Protein AF-D2YVP7-F1 (afdb_monomer_lite)

Secondary structure (DSSP, 8-state):
-GGGT-STTGGGS--TTSHHHHHHHHHHHHHS--S-------B--SSTT--SSB-TTSPBPP-PBPTTS-B-TTB--TT-

Foldseek 3Di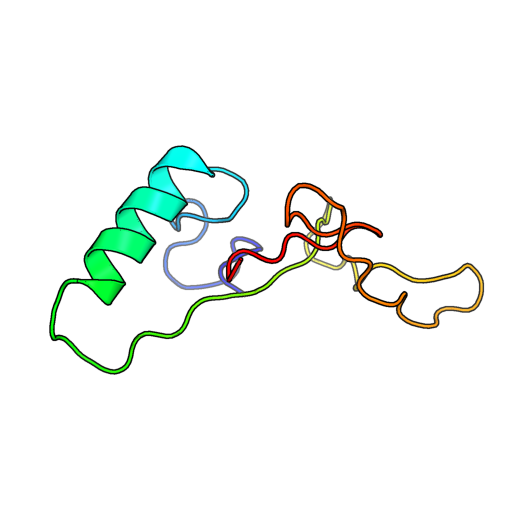:
DVQQLPDVCRPNDDHVVNVVVVVVVLVVVVVDPDDDDDDDWAFDDDHDPDDAQADPVRHHDDWDQDPVRATDSRTGGSVD

pLDDT: mean 90.76, std 6.55, range [64.62, 97.0]

Structure (mmCIF, N/CA/C/O backbone):
data_AF-D2YVP7-F1
#
_entry.id   AF-D2YVP7-F1
#
loop_
_atom_site.group_PDB
_atom_site.id
_atom_site.type_symbol
_atom_site.label_atom_id
_atom_site.label_alt_id
_atom_site.label_comp_id
_atom_site.label_asym_id
_atom_site.label_entity_id
_atom_site.label_seq_id
_atom_site.pdbx_PDB_ins_code
_atom_site.Cartn_x
_atom_site.Cartn_y
_atom_site.Cartn_z
_atom_site.occupancy
_atom_site.B_iso_or_equiv
_atom_site.auth_seq_id
_atom_site.auth_comp_id
_atom_site.auth_asym_id
_atom_site.auth_atom_id
_atom_site.pdbx_PDB_model_num
ATOM 1 N N . ASP A 1 1 ? 10.403 7.520 2.350 1.00 73.31 1 ASP A N 1
ATOM 2 C CA . ASP A 1 1 ? 9.266 6.637 2.044 1.00 73.31 1 ASP A CA 1
ATOM 3 C C . ASP A 1 1 ? 9.268 5.471 3.024 1.00 73.31 1 ASP A C 1
ATOM 5 O O . ASP A 1 1 ? 10.157 4.623 2.973 1.00 73.31 1 ASP A O 1
ATOM 9 N N . ASN A 1 2 ? 8.289 5.452 3.930 1.00 83.62 2 ASN A N 1
ATOM 10 C CA . ASN A 1 2 ? 8.181 4.442 4.982 1.00 83.62 2 ASN A CA 1
ATOM 11 C C . ASN A 1 2 ? 7.992 3.022 4.428 1.00 83.62 2 ASN A C 1
ATOM 13 O O . ASN A 1 2 ? 8.422 2.073 5.074 1.00 83.62 2 ASN A O 1
ATOM 17 N N . GLN A 1 3 ? 7.411 2.863 3.230 1.00 83.19 3 GLN A N 1
ATOM 18 C CA . GLN A 1 3 ? 7.272 1.541 2.605 1.00 83.19 3 GLN A CA 1
ATOM 19 C C . GLN A 1 3 ? 8.634 0.962 2.194 1.00 83.19 3 GLN A C 1
ATOM 21 O O . GLN A 1 3 ? 8.810 -0.252 2.154 1.00 83.19 3 GLN A O 1
ATOM 26 N N . ARG A 1 4 ? 9.616 1.833 1.939 1.00 84.19 4 ARG A N 1
ATOM 27 C CA . ARG A 1 4 ? 10.986 1.517 1.498 1.00 84.19 4 ARG A CA 1
ATOM 28 C C . ARG A 1 4 ? 12.005 1.574 2.641 1.00 84.19 4 ARG A C 1
ATOM 30 O O . ARG A 1 4 ? 13.189 1.811 2.417 1.00 84.19 4 ARG A O 1
ATOM 37 N N . GLY A 1 5 ? 11.541 1.484 3.891 1.00 80.56 5 GLY A N 1
ATOM 38 C CA . GLY A 1 5 ? 12.396 1.600 5.080 1.00 80.56 5 GLY A CA 1
ATOM 39 C C . GLY A 1 5 ? 13.109 2.954 5.212 1.00 80.56 5 GLY A C 1
ATOM 40 O O . GLY A 1 5 ? 14.048 3.088 5.993 1.00 80.56 5 GLY A O 1
ATOM 41 N N . SER A 1 6 ? 12.681 3.962 4.446 1.00 73.56 6 SER A N 1
ATOM 42 C CA . SER A 1 6 ? 13.306 5.281 4.388 1.00 73.56 6 SER A CA 1
ATOM 43 C C . SER A 1 6 ? 12.502 6.266 5.237 1.00 73.56 6 SER A C 1
ATOM 45 O O . SER A 1 6 ? 11.473 6.777 4.789 1.00 73.56 6 SER A O 1
ATOM 47 N N . GLY A 1 7 ? 12.961 6.547 6.456 1.00 71.00 7 GLY A N 1
ATOM 48 C CA . GLY A 1 7 ? 12.312 7.480 7.383 1.00 71.00 7 GLY A CA 1
ATOM 49 C C . GLY A 1 7 ? 12.588 7.149 8.850 1.00 71.00 7 GLY A C 1
ATOM 50 O O . GLY A 1 7 ? 13.236 6.149 9.164 1.00 71.00 7 GLY A O 1
ATOM 51 N N . ALA A 1 8 ? 12.085 7.985 9.761 1.00 64.62 8 ALA A N 1
ATOM 52 C CA . ALA A 1 8 ? 12.128 7.697 11.192 1.00 64.62 8 ALA A CA 1
ATOM 53 C C . ALA A 1 8 ? 11.312 6.423 11.481 1.00 64.62 8 ALA A C 1
ATOM 55 O O . ALA A 1 8 ? 10.123 6.365 11.177 1.00 64.62 8 ALA A O 1
ATOM 56 N N . GLY A 1 9 ? 11.969 5.394 12.021 1.00 70.44 9 GLY A N 1
ATOM 57 C CA . GLY A 1 9 ? 11.385 4.070 12.262 1.00 70.44 9 GLY A CA 1
ATOM 58 C C . GLY A 1 9 ? 11.891 2.968 11.325 1.00 70.44 9 GLY A C 1
ATOM 59 O O . GLY A 1 9 ? 11.811 1.804 11.702 1.00 70.44 9 GLY A O 1
ATOM 60 N N . GLY A 1 10 ? 12.486 3.293 10.172 1.00 79.38 10 GLY A N 1
ATOM 61 C CA . GLY A 1 10 ? 13.191 2.328 9.314 1.00 79.38 10 GLY A CA 1
ATOM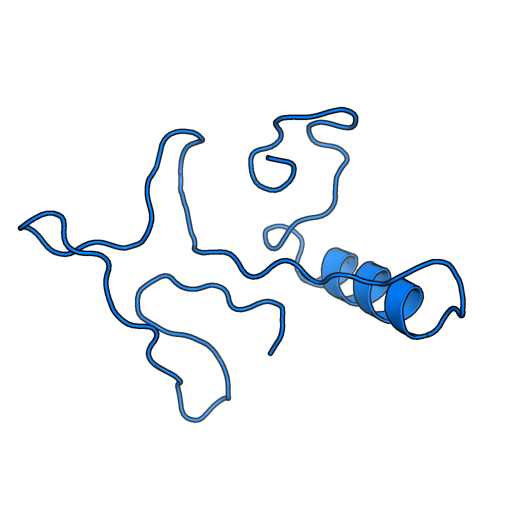 62 C C . GLY A 1 10 ? 12.455 0.994 9.109 1.00 79.38 10 GLY A C 1
ATOM 63 O O . GLY A 1 10 ? 11.306 0.970 8.677 1.00 79.38 10 GLY A O 1
ATOM 64 N N . SER A 1 11 ? 13.116 -0.111 9.466 1.00 77.56 11 SER A N 1
ATOM 65 C CA . SER A 1 11 ? 12.598 -1.487 9.375 1.00 77.56 11 SER A CA 1
ATOM 66 C C . SER A 1 11 ? 11.537 -1.859 10.418 1.00 77.56 11 SER A C 1
ATOM 68 O O . SER A 1 11 ? 10.998 -2.957 10.360 1.00 77.56 11 SER A O 1
ATOM 70 N N . SER A 1 12 ? 11.245 -0.986 11.385 1.00 83.38 12 SER A N 1
ATOM 71 C CA . SER A 1 12 ? 10.207 -1.231 12.399 1.00 83.38 12 SER A CA 1
ATOM 72 C C . SER A 1 12 ? 8.812 -0.765 11.971 1.00 83.38 12 SER A C 1
ATOM 74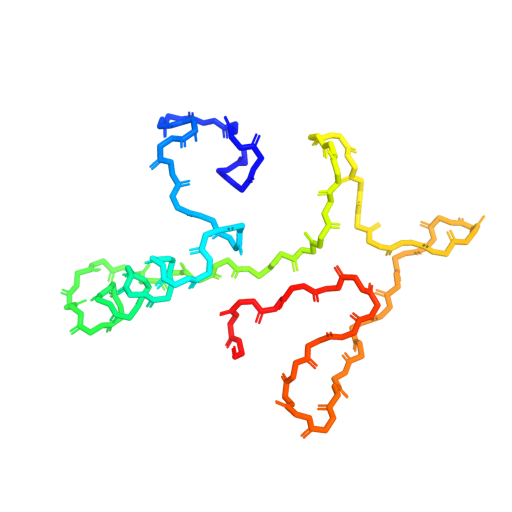 O O . SER A 1 12 ? 7.839 -0.986 12.691 1.00 83.38 12 SER A O 1
ATOM 76 N N . ILE A 1 13 ? 8.695 -0.117 10.807 1.00 89.12 13 ILE A N 1
ATOM 77 C CA . ILE A 1 13 ? 7.412 0.326 10.265 1.00 89.12 13 ILE A CA 1
ATOM 78 C C . ILE A 1 13 ? 6.721 -0.833 9.549 1.00 89.12 13 ILE A C 1
ATOM 80 O O . ILE A 1 13 ? 7.298 -1.445 8.658 1.00 89.12 13 ILE A O 1
ATOM 84 N N . LEU A 1 14 ? 5.459 -1.085 9.902 1.00 92.12 14 LEU A N 1
ATOM 85 C CA . LEU A 1 14 ? 4.631 -2.084 9.230 1.00 92.12 14 LEU A CA 1
ATOM 86 C C . LEU A 1 14 ? 4.271 -1.629 7.811 1.00 92.12 14 LEU A C 1
ATOM 88 O O . LEU A 1 14 ? 3.806 -0.502 7.605 1.00 92.12 14 LEU A O 1
ATOM 92 N N . THR A 1 15 ? 4.426 -2.531 6.846 1.00 92.44 15 THR A N 1
ATOM 93 C CA . THR A 1 15 ? 4.165 -2.276 5.419 1.00 92.44 15 THR A CA 1
ATOM 94 C C . THR A 1 15 ? 3.308 -3.380 4.802 1.00 92.44 15 THR A C 1
ATOM 96 O O . THR A 1 15 ? 2.950 -4.353 5.470 1.00 92.44 15 THR A O 1
ATOM 99 N N . TYR A 1 16 ? 3.020 -3.292 3.498 1.00 92.00 16 TYR A N 1
ATOM 100 C CA . TYR A 1 16 ? 2.354 -4.387 2.782 1.00 92.00 16 TYR A CA 1
ATOM 101 C C . TYR A 1 16 ? 3.129 -5.718 2.833 1.00 92.00 16 TYR A C 1
ATOM 103 O O . TYR A 1 16 ? 2.536 -6.774 2.605 1.00 92.00 16 TYR A O 1
ATOM 111 N N . ARG A 1 17 ? 4.437 -5.690 3.139 1.00 91.56 17 ARG A N 1
ATOM 112 C CA . ARG A 1 17 ? 5.271 -6.893 3.281 1.00 91.56 17 ARG A CA 1
ATOM 113 C C . ARG A 1 17 ? 4.920 -7.709 4.526 1.00 91.56 17 ARG A C 1
ATOM 115 O O . ARG A 1 17 ? 5.134 -8.919 4.523 1.00 91.56 17 ARG A O 1
ATOM 122 N N . GLU A 1 18 ? 4.309 -7.096 5.543 1.00 93.88 18 GLU A N 1
ATOM 123 C CA . GLU A 1 18 ? 3.751 -7.774 6.721 1.00 93.88 18 GLU A CA 1
ATOM 124 C C . GLU A 1 18 ? 2.213 -7.695 6.741 1.00 93.88 18 GLU A C 1
ATOM 126 O O . GLU A 1 18 ? 1.614 -7.093 7.643 1.00 93.88 18 GLU A O 1
ATOM 131 N N . PRO A 1 19 ? 1.517 -8.340 5.784 1.00 92.31 19 PRO A N 1
ATOM 132 C CA . PRO A 1 19 ? 0.117 -8.044 5.475 1.00 92.31 19 PRO A CA 1
ATOM 133 C C . PRO A 1 19 ? -0.837 -8.276 6.652 1.00 92.31 19 PRO A C 1
ATOM 135 O O . PRO A 1 19 ? -1.841 -7.580 6.788 1.00 92.31 19 PRO A O 1
ATOM 138 N N . LYS A 1 20 ? -0.553 -9.252 7.523 1.00 95.00 20 LYS A N 1
ATOM 139 C CA . LYS A 1 20 ? -1.394 -9.539 8.694 1.00 95.00 20 LYS A CA 1
ATOM 140 C C . LYS A 1 20 ? -1.331 -8.409 9.724 1.00 95.00 20 LYS A C 1
ATOM 142 O O . LYS A 1 20 ? -2.376 -7.937 10.162 1.00 95.00 20 LYS A O 1
ATOM 147 N N . LEU A 1 21 ? -0.123 -7.994 10.104 1.00 95.62 21 LEU A N 1
ATOM 148 C CA . LEU A 1 21 ? 0.082 -6.959 11.118 1.00 95.62 21 LEU A CA 1
ATOM 149 C C . LEU A 1 21 ? -0.324 -5.584 10.587 1.00 95.62 21 LEU A C 1
ATOM 151 O O . LEU A 1 21 ? -0.997 -4.836 11.292 1.00 95.62 21 LEU A O 1
ATOM 155 N N . TYR A 1 22 ? 0.002 -5.289 9.326 1.00 95.00 22 TYR A N 1
ATOM 156 C CA . TYR A 1 22 ? -0.376 -4.033 8.687 1.00 95.00 22 TYR A CA 1
ATOM 157 C C . TYR A 1 22 ? -1.897 -3.833 8.663 1.00 95.00 22 TYR A C 1
ATOM 159 O O . TYR A 1 22 ? -2.384 -2.788 9.090 1.00 95.00 22 TYR A O 1
ATOM 167 N N . LYS A 1 23 ? -2.669 -4.862 8.285 1.00 94.50 23 LYS A N 1
ATOM 168 C CA . LYS A 1 23 ? -4.141 -4.795 8.303 1.00 94.50 23 LYS A CA 1
ATOM 169 C C . LYS A 1 23 ? -4.718 -4.573 9.701 1.00 94.50 23 LYS A C 1
ATOM 171 O O . LYS A 1 23 ? -5.671 -3.814 9.842 1.00 94.50 23 LYS A O 1
ATOM 176 N N . MET A 1 24 ? -4.145 -5.194 10.735 1.00 96.31 24 MET A N 1
ATOM 177 C CA . MET A 1 24 ? -4.577 -4.959 12.120 1.00 96.31 24 MET A CA 1
ATOM 178 C C . MET A 1 24 ? -4.309 -3.514 12.555 1.00 96.31 24 MET A C 1
ATOM 180 O O . MET A 1 24 ? -5.187 -2.876 13.131 1.00 96.31 24 MET A O 1
ATOM 184 N N . ALA A 1 25 ? -3.121 -2.988 12.245 1.00 95.00 25 ALA A N 1
ATOM 185 C CA . ALA A 1 25 ? -2.740 -1.622 12.590 1.00 95.00 25 ALA A CA 1
ATOM 186 C C . ALA A 1 25 ? -3.604 -0.579 11.864 1.00 95.00 25 ALA A C 1
ATOM 188 O O . ALA A 1 25 ? -4.111 0.344 12.500 1.00 95.00 25 ALA A O 1
ATOM 189 N N . VAL A 1 26 ? -3.831 -0.750 10.557 1.00 94.81 26 VAL A N 1
ATOM 190 C CA . VAL A 1 26 ? -4.714 0.126 9.768 1.00 94.81 26 VAL A CA 1
ATOM 191 C C . VAL A 1 26 ? -6.161 0.028 10.256 1.00 94.81 26 VAL A C 1
ATOM 193 O O . VAL A 1 26 ? -6.817 1.056 10.409 1.00 94.81 26 VAL A O 1
ATOM 196 N N . GLY A 1 27 ? -6.647 -1.176 10.573 1.00 95.25 27 GLY A N 1
ATOM 197 C CA . GLY A 1 27 ? -7.979 -1.367 11.149 1.00 95.25 27 GLY A CA 1
ATOM 198 C C . GLY A 1 27 ? -8.157 -0.614 12.469 1.00 95.25 27 GLY A C 1
ATOM 199 O O . GLY A 1 27 ? -9.152 0.084 12.650 1.00 95.25 27 GLY A O 1
ATOM 200 N N . PHE A 1 28 ? -7.165 -0.683 13.362 1.00 96.06 28 PHE A N 1
ATOM 201 C CA . PHE A 1 28 ? -7.171 0.087 14.608 1.00 96.06 28 PHE A CA 1
ATOM 202 C C . PHE A 1 28 ? -7.121 1.601 14.357 1.00 96.06 28 PHE A C 1
ATOM 204 O O . PHE A 1 28 ? -7.906 2.342 14.943 1.00 96.06 28 PHE A O 1
ATOM 211 N N . MET A 1 29 ? -6.250 2.057 13.450 1.00 96.06 29 MET A N 1
ATOM 212 C CA . MET A 1 29 ? -6.134 3.469 13.068 1.00 96.06 29 MET A CA 1
ATOM 213 C C . MET A 1 29 ? -7.462 4.043 12.552 1.00 96.06 29 MET A C 1
ATOM 215 O O . MET A 1 29 ? -7.787 5.181 12.866 1.00 96.06 29 MET A O 1
ATOM 219 N N . LEU A 1 30 ? -8.229 3.273 11.773 1.00 95.75 30 LEU A N 1
ATOM 220 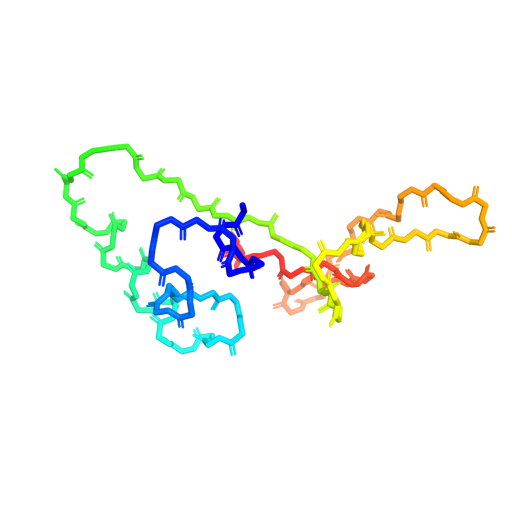C CA . LEU A 1 30 ? -9.524 3.704 11.235 1.00 95.75 30 LEU A CA 1
ATOM 221 C C . LEU A 1 30 ? -10.656 3.650 12.269 1.00 95.75 30 LEU A C 1
ATOM 223 O O . LEU A 1 30 ? -11.585 4.451 12.198 1.00 95.75 30 LEU A O 1
ATOM 227 N N . ALA A 1 31 ? -10.598 2.713 13.216 1.00 97.00 31 ALA A N 1
ATOM 228 C CA . ALA A 1 31 ? -11.605 2.580 14.267 1.00 97.00 31 ALA A CA 1
ATOM 229 C C . ALA A 1 31 ? -11.454 3.629 15.382 1.00 97.00 31 ALA A C 1
ATOM 231 O O . ALA A 1 31 ? -12.412 3.902 16.107 1.00 97.00 31 ALA A O 1
ATOM 232 N N . TRP A 1 32 ? -10.258 4.199 15.548 1.00 96.69 32 TRP A N 1
ATOM 233 C CA . TRP A 1 32 ? -9.957 5.137 16.623 1.00 96.69 32 TRP A CA 1
ATOM 234 C C . TRP A 1 32 ? -10.099 6.600 16.166 1.00 96.69 32 TRP A C 1
ATOM 236 O O . TRP A 1 32 ? -9.503 6.979 15.157 1.00 96.69 32 TRP A O 1
ATOM 246 N N . PRO A 1 33 ? -10.829 7.468 16.898 1.00 95.38 33 PRO A N 1
ATOM 247 C CA . PRO A 1 33 ? -11.119 8.838 16.469 1.00 95.38 33 PRO A CA 1
ATOM 248 C C . PRO A 1 33 ? -9.948 9.793 16.759 1.00 95.38 33 PRO A C 1
ATOM 250 O O . PRO A 1 33 ? -10.085 10.767 17.500 1.00 95.38 33 PRO A O 1
ATOM 253 N N . TYR A 1 34 ? -8.771 9.506 16.206 1.00 95.50 34 TYR A N 1
ATOM 254 C CA . TYR A 1 34 ? -7.570 10.320 16.378 1.00 95.50 34 TYR A CA 1
ATOM 255 C C . TYR A 1 34 ? -6.973 10.741 15.035 1.00 95.50 34 TYR A C 1
ATOM 257 O O . TYR A 1 34 ? -6.607 9.908 14.208 1.00 95.50 34 TYR A O 1
ATOM 265 N N . GLY A 1 35 ? -6.798 12.053 14.864 1.00 95.56 35 GLY A N 1
ATOM 266 C CA . GLY A 1 35 ? -6.177 12.633 13.676 1.00 95.56 35 GLY A CA 1
ATOM 267 C C . GLY A 1 35 ? -6.998 12.437 12.397 1.00 95.56 35 GLY A C 1
ATOM 268 O O . GLY A 1 35 ? -8.212 12.255 12.437 1.00 95.56 35 GLY A O 1
ATOM 269 N N . TYR A 1 36 ? -6.311 12.502 11.254 1.00 95.38 36 TYR A N 1
ATOM 270 C CA . TYR A 1 36 ? -6.887 12.291 9.925 1.00 95.38 36 TYR A CA 1
ATOM 271 C C . TYR A 1 36 ? -6.234 11.059 9.287 1.00 95.38 36 TYR A C 1
ATOM 273 O O . TYR A 1 36 ? -5.111 11.171 8.779 1.00 95.38 36 TYR A O 1
ATOM 281 N N . PRO A 1 37 ? -6.879 9.878 9.339 1.00 93.62 37 PRO A N 1
ATOM 282 C CA . PRO A 1 37 ? -6.273 8.650 8.849 1.00 93.62 37 PRO A CA 1
ATOM 283 C C . PRO A 1 37 ? -6.033 8.725 7.338 1.00 93.62 37 PRO A C 1
ATOM 285 O O . PRO A 1 37 ? -6.901 9.129 6.565 1.00 93.62 37 PRO A O 1
ATOM 288 N N . ARG A 1 38 ? -4.839 8.308 6.910 1.00 93.12 38 ARG A N 1
ATOM 289 C CA . ARG A 1 38 ? -4.458 8.161 5.500 1.00 93.12 38 ARG A CA 1
ATOM 290 C C . ARG A 1 38 ? -3.913 6.758 5.293 1.00 93.12 38 ARG A C 1
ATOM 292 O O . ARG A 1 38 ? -3.019 6.335 6.019 1.00 93.12 38 ARG A O 1
ATOM 299 N N . VAL A 1 39 ? -4.445 6.054 4.300 1.00 92.69 39 VAL A N 1
ATOM 300 C CA . VAL A 1 39 ? -4.008 4.703 3.933 1.00 92.69 39 VAL A CA 1
ATOM 301 C C . VAL A 1 39 ? -3.097 4.808 2.713 1.00 92.69 39 VAL A C 1
ATOM 303 O O . VAL A 1 39 ? -3.423 5.509 1.755 1.00 92.69 39 VAL A O 1
ATOM 306 N N . MET A 1 40 ? -1.933 4.160 2.770 1.00 92.44 40 MET A N 1
ATOM 307 C CA . MET A 1 40 ? -1.017 4.102 1.629 1.00 92.44 40 MET A CA 1
ATOM 308 C C . MET A 1 40 ? -1.553 3.125 0.584 1.00 92.44 40 MET A C 1
ATOM 310 O O . MET A 1 40 ? -2.218 2.158 0.927 1.00 92.44 40 MET A O 1
ATOM 314 N N . SER A 1 41 ? -1.272 3.387 -0.689 1.00 92.56 41 SER A N 1
ATOM 315 C CA . SER A 1 41 ? -1.602 2.481 -1.787 1.00 92.56 41 SER A CA 1
ATOM 316 C C . SER A 1 41 ? -0.388 2.373 -2.696 1.00 92.56 41 SER A C 1
ATOM 318 O O . SER A 1 41 ? -0.055 3.319 -3.409 1.00 92.56 41 SER A O 1
ATOM 320 N N . SER A 1 42 ? 0.284 1.237 -2.630 1.00 93.56 42 SER A N 1
ATOM 321 C CA . SER A 1 42 ? 1.618 1.005 -3.164 1.00 93.56 42 SER A CA 1
ATOM 322 C C . SER A 1 42 ? 1.592 0.073 -4.378 1.00 93.56 42 SER A C 1
ATOM 324 O O . SER A 1 42 ? 0.555 -0.454 -4.795 1.00 93.56 42 SER A O 1
ATOM 326 N N . PHE A 1 43 ? 2.777 -0.150 -4.933 1.00 94.62 43 PHE A N 1
ATOM 327 C CA . PHE A 1 43 ? 3.091 -1.197 -5.898 1.00 94.62 43 PHE A CA 1
ATOM 328 C C . PHE A 1 43 ? 4.193 -2.099 -5.331 1.00 94.62 43 PHE A C 1
ATOM 330 O O . PHE A 1 43 ? 4.921 -1.705 -4.417 1.00 94.62 43 PHE A O 1
ATOM 337 N N . PHE A 1 44 ? 4.300 -3.319 -5.849 1.00 93.62 44 PHE A N 1
ATOM 338 C CA . PHE A 1 44 ? 5.367 -4.245 -5.492 1.00 93.62 44 PHE A CA 1
ATOM 339 C C . PHE A 1 44 ? 6.690 -3.751 -6.075 1.00 93.62 44 PHE A C 1
ATOM 341 O O . PHE A 1 44 ? 6.759 -3.347 -7.233 1.00 93.62 44 PHE A O 1
ATOM 348 N N . PHE A 1 45 ? 7.745 -3.795 -5.271 1.00 92.62 45 PHE A N 1
ATOM 349 C CA . PHE A 1 45 ? 9.094 -3.419 -5.684 1.00 92.62 45 PHE A CA 1
ATOM 350 C C . PHE A 1 45 ? 10.118 -4.332 -5.013 1.00 92.62 45 PHE 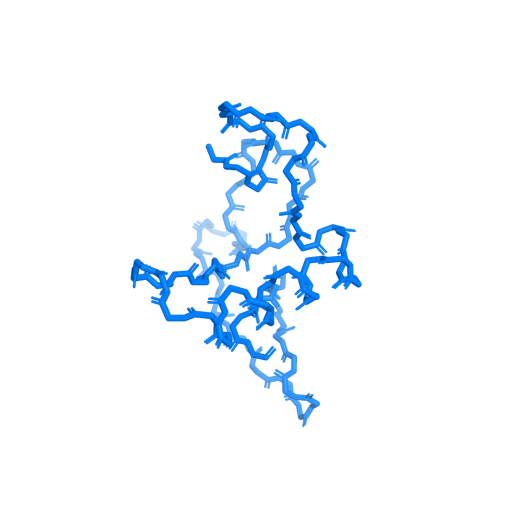A C 1
ATOM 352 O O . PHE A 1 45 ? 9.866 -4.830 -3.917 1.00 92.62 45 PHE A O 1
ATOM 359 N N . ASP A 1 46 ? 11.292 -4.503 -5.618 1.00 90.38 46 ASP A N 1
ATOM 360 C CA . ASP A 1 46 ? 12.367 -5.340 -5.056 1.00 90.38 46 ASP A CA 1
ATOM 361 C C . ASP A 1 46 ? 13.515 -4.525 -4.451 1.00 90.38 46 ASP A C 1
ATOM 363 O O . ASP A 1 46 ? 14.271 -5.025 -3.622 1.00 90.38 46 ASP A O 1
ATOM 367 N N . ASN A 1 47 ? 13.639 -3.252 -4.831 1.00 88.81 47 ASN A N 1
ATOM 368 C CA . ASN A 1 47 ? 14.652 -2.341 -4.307 1.00 88.81 47 ASN A CA 1
ATOM 369 C C . ASN A 1 47 ? 14.080 -0.932 -4.086 1.00 88.81 47 ASN A C 1
ATOM 371 O O . ASN A 1 47 ? 12.987 -0.605 -4.551 1.00 88.81 47 ASN A O 1
ATOM 375 N N . ASN A 1 48 ? 14.827 -0.097 -3.364 1.00 88.56 48 ASN A N 1
ATOM 376 C CA . ASN A 1 48 ? 14.364 1.225 -2.943 1.00 88.56 48 ASN A CA 1
ATOM 377 C C . ASN A 1 48 ? 14.260 2.242 -4.084 1.00 88.56 48 ASN A C 1
ATOM 379 O O . ASN A 1 48 ? 13.453 3.161 -3.973 1.00 88.56 48 ASN A O 1
ATOM 383 N N . ASP A 1 49 ? 14.969 2.043 -5.190 1.00 90.56 49 ASP A N 1
ATOM 384 C CA . ASP A 1 49 ? 14.968 2.962 -6.334 1.00 90.56 49 ASP A CA 1
ATOM 385 C C . ASP A 1 49 ? 14.013 2.512 -7.453 1.00 90.56 49 ASP A C 1
ATOM 387 O O . ASP A 1 49 ? 13.832 3.207 -8.451 1.00 90.56 49 ASP A O 1
ATOM 391 N N . ALA A 1 50 ? 13.364 1.354 -7.288 1.00 91.69 50 ALA A N 1
ATOM 392 C CA . ALA A 1 50 ? 12.447 0.804 -8.272 1.00 91.69 50 ALA A CA 1
ATOM 393 C C . ALA A 1 50 ? 11.212 1.699 -8.429 1.00 91.69 50 ALA A C 1
ATOM 395 O O . ALA A 1 50 ? 10.465 1.933 -7.466 1.00 91.69 50 ALA A O 1
ATOM 396 N N . GLY A 1 51 ? 11.007 2.161 -9.662 1.00 91.31 51 GLY A N 1
ATOM 397 C CA . GLY A 1 51 ? 9.824 2.894 -10.090 1.00 91.31 51 GLY A CA 1
ATOM 398 C C . GLY A 1 51 ? 8.557 2.029 -10.118 1.00 91.31 51 GLY A C 1
ATOM 399 O O . GLY A 1 51 ? 8.609 0.838 -9.801 1.00 91.31 51 GLY A O 1
ATOM 400 N N . PRO A 1 52 ? 7.408 2.629 -10.466 1.00 93.75 52 PRO A N 1
ATOM 401 C CA . PRO A 1 52 ? 6.148 1.905 -10.580 1.00 93.75 52 PRO A CA 1
ATOM 402 C C . PRO A 1 52 ? 6.209 0.845 -11.694 1.00 93.75 52 PRO A C 1
ATOM 404 O O . PRO A 1 52 ? 7.095 0.906 -12.550 1.00 93.75 52 PRO A O 1
ATOM 407 N N . PRO A 1 53 ? 5.261 -0.110 -11.717 1.00 94.06 53 PRO A N 1
ATOM 408 C CA . PRO A 1 53 ? 5.147 -1.069 -12.807 1.00 94.06 53 PRO A CA 1
ATOM 409 C C . PRO A 1 53 ? 5.070 -0.326 -14.141 1.00 94.06 53 PRO A C 1
ATOM 411 O O . PRO A 1 53 ? 4.200 0.525 -14.313 1.00 94.06 53 PRO A O 1
ATOM 414 N N . ALA A 1 54 ? 5.990 -0.619 -15.056 1.00 94.38 54 ALA A N 1
ATOM 415 C CA . ALA A 1 54 ? 6.119 0.083 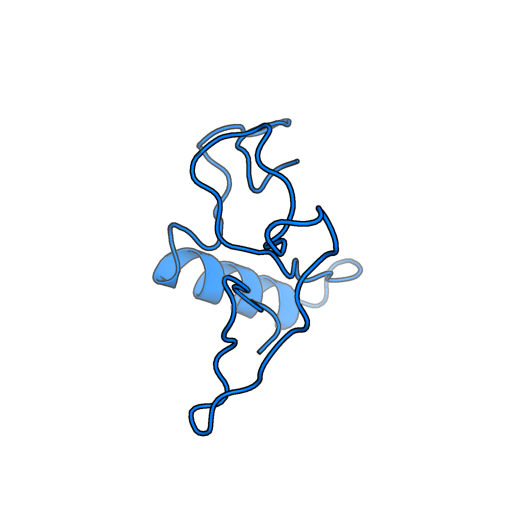-16.325 1.00 94.38 54 ALA A CA 1
ATOM 416 C C . ALA A 1 54 ? 6.213 -0.895 -17.500 1.00 94.38 54 ALA A C 1
ATOM 418 O O . ALA A 1 54 ? 6.658 -2.035 -17.342 1.00 94.38 54 ALA A O 1
ATOM 419 N N . ASP A 1 55 ? 5.778 -0.450 -18.676 1.00 91.75 55 ASP A N 1
ATOM 420 C CA . ASP A 1 55 ? 6.001 -1.166 -19.927 1.00 91.75 55 ASP A CA 1
ATOM 421 C C . ASP A 1 55 ? 7.465 -1.036 -20.400 1.00 91.75 55 ASP A C 1
ATOM 423 O O . ASP A 1 55 ? 8.277 -0.300 -19.834 1.00 91.75 55 ASP A O 1
ATOM 427 N N . GLY A 1 56 ? 7.822 -1.749 -21.473 1.00 89.81 56 GLY A N 1
ATOM 428 C CA . GLY A 1 56 ? 9.170 -1.688 -22.056 1.00 89.81 56 GLY A CA 1
ATOM 429 C C . GLY A 1 56 ? 9.552 -0.327 -22.659 1.00 89.81 56 GLY A C 1
ATOM 430 O O . GLY A 1 56 ? 10.679 -0.169 -23.121 1.00 89.81 56 GLY A O 1
ATOM 431 N N . GLN A 1 57 ? 8.631 0.637 -22.683 1.00 92.75 57 GLN A N 1
ATOM 432 C CA . GLN A 1 57 ? 8.816 1.998 -23.188 1.00 92.75 57 GLN A CA 1
ATOM 433 C C . GLN A 1 57 ? 8.909 3.020 -22.040 1.00 92.75 57 GLN A C 1
ATOM 435 O O . GLN A 1 57 ? 9.162 4.197 -22.292 1.00 92.75 57 GLN A O 1
ATOM 440 N N . GLY A 1 58 ? 8.760 2.576 -20.786 1.00 89.75 58 GLY A N 1
ATOM 441 C CA . GLY A 1 58 ? 8.839 3.412 -19.591 1.00 89.75 58 GLY A CA 1
ATOM 442 C C . GLY A 1 58 ? 7.523 4.084 -19.198 1.00 89.75 58 GLY A C 1
ATOM 443 O O . GLY A 1 58 ? 7.534 4.927 -18.301 1.00 89.75 58 GLY A O 1
ATOM 444 N N . ASN A 1 59 ? 6.394 3.729 -19.819 1.00 94.06 59 ASN A N 1
ATOM 445 C CA . ASN A 1 59 ? 5.086 4.214 -19.380 1.00 94.06 59 ASN A CA 1
ATOM 446 C C . ASN A 1 59 ? 4.603 3.395 -18.184 1.00 94.06 59 ASN A C 1
ATOM 448 O O . ASN A 1 59 ? 4.713 2.170 -18.178 1.00 94.06 59 ASN A O 1
ATOM 452 N N . THR A 1 60 ? 4.016 4.059 -17.192 1.00 95.38 60 THR A N 1
ATOM 453 C CA . THR A 1 60 ? 3.403 3.385 -16.044 1.00 95.38 60 THR A CA 1
ATOM 454 C C . THR A 1 60 ? 2.202 2.547 -16.487 1.00 95.38 60 THR A C 1
ATOM 456 O O . THR A 1 60 ? 1.317 3.043 -17.181 1.00 95.38 60 THR A O 1
ATOM 459 N N . LEU A 1 61 ? 2.152 1.289 -16.053 1.00 94.88 61 LEU A N 1
ATOM 460 C CA . LEU A 1 61 ? 1.059 0.366 -16.338 1.00 94.88 61 LEU A CA 1
ATOM 461 C C . LEU A 1 61 ? -0.200 0.722 -15.547 1.00 94.88 61 LEU A C 1
ATOM 463 O O . LEU A 1 61 ? -0.142 1.015 -14.350 1.00 94.88 61 LEU A O 1
ATOM 467 N N . ASP A 1 62 ? -1.352 0.567 -16.195 1.00 93.56 62 ASP A N 1
ATOM 468 C CA . ASP A 1 62 ? -2.651 0.739 -15.553 1.00 93.56 62 ASP A CA 1
ATOM 469 C C . ASP A 1 62 ? -2.903 -0.281 -14.434 1.00 93.56 62 ASP A C 1
ATOM 471 O O . ASP A 1 62 ? -2.455 -1.437 -14.464 1.00 93.56 62 ASP A O 1
ATOM 475 N N . VAL A 1 63 ? -3.698 0.146 -13.452 1.00 93.75 63 VAL A N 1
ATOM 476 C CA . VAL A 1 63 ? -4.190 -0.714 -12.375 1.00 93.75 63 VAL A CA 1
ATOM 477 C C . VAL A 1 63 ? -5.316 -1.596 -12.912 1.00 93.75 63 VAL A C 1
ATOM 479 O O . VAL A 1 63 ? -6.408 -1.118 -13.208 1.00 93.75 63 VAL A O 1
ATOM 482 N N . THR A 1 64 ? -5.083 -2.907 -12.987 1.00 94.31 64 THR A N 1
ATOM 483 C CA . THR A 1 64 ? -6.142 -3.879 -13.307 1.00 94.31 64 THR A CA 1
ATOM 484 C C . THR A 1 64 ? -6.797 -4.373 -12.022 1.00 94.31 64 THR A C 1
ATOM 486 O O . THR A 1 64 ? -6.090 -4.823 -11.124 1.00 94.31 64 THR A O 1
ATOM 489 N N . ILE A 1 65 ? -8.128 -4.348 -11.931 1.00 93.94 65 ILE A N 1
ATOM 490 C CA . ILE A 1 65 ? -8.864 -4.932 -10.799 1.00 93.94 65 ILE A CA 1
ATOM 491 C C . ILE A 1 65 ? -9.312 -6.346 -11.163 1.00 93.94 65 ILE A C 1
ATOM 493 O O . ILE A 1 65 ? -9.974 -6.552 -12.182 1.00 93.94 65 ILE A O 1
ATOM 497 N N . LYS A 1 66 ? -8.941 -7.326 -10.340 1.00 92.19 66 LYS A N 1
ATOM 498 C CA . LYS A 1 66 ? -9.321 -8.728 -10.521 1.00 92.19 66 LYS A CA 1
ATOM 499 C C . LYS A 1 66 ? -10.706 -9.012 -9.920 1.00 92.19 66 LYS A C 1
ATOM 501 O O . LYS A 1 66 ? -11.168 -8.259 -9.062 1.00 92.19 66 LYS A O 1
ATOM 506 N N . PRO A 1 67 ? -11.364 -10.121 -10.313 1.00 93.25 67 PRO A N 1
ATOM 507 C CA . PRO A 1 67 ? -12.672 -10.501 -9.768 1.00 93.25 67 PRO A CA 1
ATOM 508 C C . PRO A 1 67 ? -12.700 -10.724 -8.248 1.00 93.25 67 PRO A C 1
ATOM 510 O O . PRO A 1 67 ? -13.756 -10.602 -7.639 1.00 93.25 67 PRO A O 1
ATOM 513 N N . ASP A 1 68 ? -11.556 -11.039 -7.633 1.00 91.50 68 ASP A N 1
ATOM 514 C CA . ASP A 1 68 ? -11.402 -11.207 -6.181 1.00 91.50 68 ASP A CA 1
ATOM 515 C C . ASP A 1 68 ? -11.206 -9.874 -5.426 1.00 91.50 68 ASP A C 1
ATOM 517 O O . ASP A 1 68 ? -10.976 -9.877 -4.219 1.00 91.50 68 ASP A O 1
ATOM 521 N N . GLY A 1 69 ? -11.283 -8.736 -6.127 1.00 86.50 69 GLY A N 1
ATOM 522 C CA . GLY A 1 69 ? -11.086 -7.397 -5.570 1.00 86.50 69 GLY A CA 1
ATOM 523 C C . GLY A 1 69 ? -9.621 -6.980 -5.429 1.00 86.50 69 GLY A C 1
ATOM 524 O O . GLY A 1 69 ? -9.354 -5.817 -5.120 1.00 86.50 69 GLY A O 1
ATOM 525 N N . THR A 1 70 ? -8.670 -7.881 -5.700 1.00 90.50 70 THR A N 1
ATOM 526 C CA . THR A 1 70 ? -7.238 -7.568 -5.652 1.00 90.50 70 THR A CA 1
ATOM 527 C C . THR A 1 70 ? -6.777 -6.831 -6.905 1.00 90.50 70 THR A C 1
ATOM 529 O O . THR A 1 70 ? -7.399 -6.889 -7.970 1.00 90.50 70 THR A O 1
ATOM 532 N N . CYS A 1 71 ? -5.649 -6.134 -6.792 1.00 93.75 71 CYS A N 1
ATOM 533 C CA . CYS A 1 71 ? -5.026 -5.480 -7.932 1.00 93.75 71 CYS A CA 1
ATOM 534 C C . CYS A 1 71 ? -4.076 -6.410 -8.709 1.00 93.75 71 CYS A C 1
ATOM 536 O O . CYS A 1 71 ? -3.489 -7.362 -8.187 1.00 93.75 71 CYS A O 1
ATOM 538 N N . GLY A 1 72 ? -3.962 -6.147 -10.008 1.00 93.06 72 GLY A N 1
ATOM 539 C CA . GLY A 1 72 ? -3.029 -6.768 -10.946 1.00 93.06 72 GLY A CA 1
ATOM 540 C C . GLY A 1 72 ? -1.900 -5.820 -11.351 1.00 93.06 72 GLY A C 1
ATOM 541 O O . GLY A 1 72 ? -1.740 -4.750 -10.774 1.00 93.06 72 GLY A O 1
ATOM 542 N N . ASN A 1 73 ? -1.115 -6.215 -12.358 1.00 93.00 73 ASN A N 1
ATOM 543 C CA . ASN A 1 73 ? -0.029 -5.409 -12.942 1.00 93.00 73 ASN A CA 1
ATOM 544 C C . ASN A 1 73 ? 1.005 -4.882 -11.931 1.00 93.00 73 ASN A C 1
ATOM 546 O O . ASN A 1 73 ? 1.553 -3.805 -12.113 1.00 93.00 73 ASN A O 1
ATOM 550 N N . GLY A 1 74 ? 1.273 -5.628 -10.856 1.00 92.31 74 GLY A N 1
ATOM 551 C CA . GLY A 1 74 ? 2.265 -5.234 -9.850 1.00 92.31 74 GLY A CA 1
ATOM 552 C C . GLY A 1 74 ? 1.776 -4.195 -8.837 1.00 92.31 74 GLY A C 1
ATOM 553 O O . GLY A 1 74 ? 2.565 -3.741 -8.015 1.00 92.31 74 GLY A O 1
ATOM 554 N N . TRP A 1 75 ? 0.492 -3.839 -8.836 1.00 95.88 75 TRP A N 1
ATOM 555 C CA . TRP A 1 75 ? -0.097 -2.945 -7.838 1.00 95.88 75 TRP A CA 1
ATOM 556 C C . TRP A 1 75 ? -0.535 -3.707 -6.580 1.00 95.88 75 TRP A C 1
ATOM 558 O O . TRP A 1 75 ? -1.126 -4.782 -6.677 1.00 95.88 75 TRP A O 1
ATOM 568 N N . VAL A 1 76 ? -0.265 -3.141 -5.399 1.00 94.44 76 VAL A N 1
ATOM 569 C CA . VAL A 1 76 ? -0.624 -3.735 -4.097 1.00 94.44 76 VAL A CA 1
ATOM 570 C C . VAL A 1 76 ? -2.050 -3.355 -3.704 1.00 94.44 76 VAL A C 1
ATOM 572 O O . VAL A 1 76 ? -2.829 -4.225 -3.329 1.00 94.44 76 VAL A O 1
ATOM 575 N N . CYS A 1 77 ? -2.400 -2.070 -3.834 1.00 93.88 77 CYS A N 1
ATOM 576 C CA . CYS A 1 77 ? -3.724 -1.526 -3.513 1.00 93.88 77 CYS A CA 1
ATOM 577 C C . CYS A 1 77 ? -4.215 -1.804 -2.080 1.00 93.88 77 CYS A C 1
ATOM 579 O O . CYS A 1 77 ? -5.324 -2.293 -1.892 1.00 93.88 77 CYS A O 1
ATOM 581 N N . GLU A 1 78 ? -3.448 -1.427 -1.057 1.00 93.19 78 GLU A N 1
ATOM 582 C CA . GLU A 1 78 ? -3.781 -1.664 0.360 1.00 93.19 78 GLU A CA 1
ATOM 583 C C . GLU A 1 78 ? -5.080 -0.977 0.829 1.00 93.19 78 GLU A C 1
ATOM 585 O O . GLU A 1 78 ? -5.571 -1.262 1.918 1.00 93.19 78 GLU A O 1
ATOM 590 N N . HIS A 1 79 ? -5.636 -0.065 0.029 1.00 90.50 79 HIS A N 1
ATOM 591 C CA . HIS A 1 79 ? -6.924 0.581 0.283 1.00 90.50 79 HIS A CA 1
ATOM 592 C C . HIS A 1 79 ? -8.140 -0.289 -0.085 1.00 90.50 79 HIS A C 1
ATOM 594 O O . HIS A 1 79 ? -9.270 0.171 0.093 1.00 90.50 79 HIS A O 1
ATOM 600 N N . ARG A 1 80 ? -7.922 -1.478 -0.661 1.00 87.38 80 ARG A N 1
ATOM 601 C CA . ARG A 1 80 ? -8.966 -2.399 -1.126 1.00 87.38 80 ARG A CA 1
ATOM 602 C C . ARG A 1 80 ? -9.096 -3.623 -0.233 1.00 87.38 80 ARG A C 1
ATOM 604 O O . ARG A 1 80 ? -8.060 -4.118 0.265 1.00 87.38 80 ARG A O 1
#

InterPro domains:
  IPR017853 Glycoside hydrolase superfamily [SSF51445] (1-79)

Organism: NCBI:txid197171

Sequence (80 aa):
DNQRGSGAGGSSILTYREPKLYKMAVGFMLAWPYGYPRVMSSFFFDNNDAGPPADGQGNTLDVTIKPDGTCGNGWVCEHR

Radius of gyration: 14.18 Å; chains: 1; bounding box: 28×24×40 Å